Protein AF-A0AA39X3B1-F1 (afdb_monomer_lite)

Foldseek 3Di:
DDDDDDDDPDPPPDPPDDDPDDPVPPDPPCVVVVVVQVVVCVVVVHDPQVSDPVSVVVVVVVVCVVVVVVVVVVVVVVCVVVVNPDPDPDD

Structure (mmCIF, N/CA/C/O backbone):
data_AF-A0AA39X3B1-F1
#
_entry.id   AF-A0AA39X3B1-F1
#
loop_
_atom_site.group_PDB
_atom_site.id
_atom_site.type_symbol
_atom_site.label_atom_id
_atom_site.label_alt_id
_atom_site.label_comp_id
_atom_site.label_asym_id
_atom_site.label_entity_id
_atom_site.label_seq_id
_atom_site.pdbx_PDB_ins_code
_atom_site.Cartn_x
_atom_site.Cartn_y
_atom_site.Cartn_z
_atom_site.occupancy
_atom_site.B_iso_or_equiv
_atom_site.auth_seq_id
_atom_site.auth_comp_id
_atom_site.auth_asym_id
_atom_site.auth_atom_id
_atom_site.pdbx_PDB_model_num
ATOM 1 N N . MET A 1 1 ? -3.365 -32.943 -55.416 1.00 45.09 1 MET 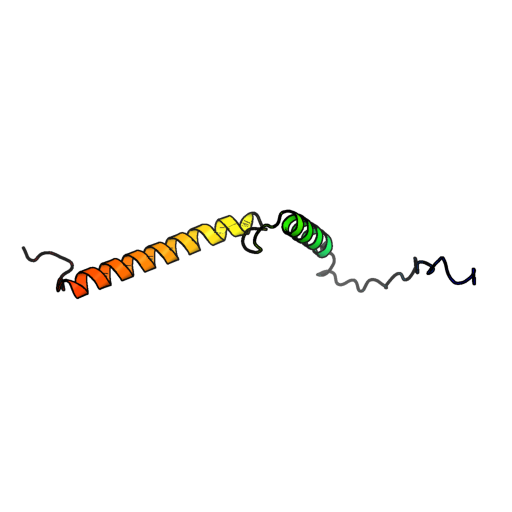A N 1
ATOM 2 C CA . MET A 1 1 ? -1.907 -32.961 -55.175 1.00 45.09 1 MET A CA 1
ATOM 3 C C . MET A 1 1 ? -1.276 -31.770 -55.887 1.00 45.09 1 MET A C 1
ATOM 5 O O . MET A 1 1 ? -0.854 -31.908 -57.024 1.00 45.09 1 MET A O 1
ATOM 9 N N . ALA A 1 2 ? -1.291 -30.591 -55.255 1.00 42.06 2 ALA A N 1
ATOM 10 C CA . ALA A 1 2 ? -0.718 -29.354 -55.791 1.00 42.06 2 ALA A CA 1
ATOM 11 C C . ALA A 1 2 ? 0.366 -28.853 -54.823 1.00 42.06 2 ALA A C 1
ATOM 13 O O . ALA A 1 2 ? 0.078 -28.246 -53.794 1.00 42.06 2 ALA A O 1
ATOM 14 N N . LEU A 1 3 ? 1.613 -29.195 -55.138 1.00 55.44 3 LEU A N 1
ATOM 15 C CA . LEU A 1 3 ? 2.798 -28.478 -54.678 1.00 55.44 3 LEU A CA 1
ATOM 16 C C . LEU A 1 3 ? 2.874 -27.146 -55.441 1.00 55.44 3 LEU A C 1
ATOM 18 O O . LEU A 1 3 ? 2.483 -27.101 -56.601 1.00 55.44 3 LEU A O 1
ATOM 22 N N . LEU A 1 4 ? 3.473 -26.134 -54.801 1.00 53.50 4 LEU A N 1
ATOM 23 C CA . LEU A 1 4 ? 3.821 -24.792 -55.308 1.00 53.50 4 LEU A CA 1
ATOM 24 C C . LEU A 1 4 ? 2.803 -23.673 -55.031 1.00 53.50 4 LEU A C 1
ATOM 26 O O . LEU A 1 4 ? 2.078 -23.247 -55.918 1.00 53.50 4 LEU A O 1
ATOM 30 N N . ALA A 1 5 ? 2.865 -23.090 -53.830 1.00 49.44 5 ALA A N 1
ATOM 31 C CA . ALA A 1 5 ? 2.794 -21.635 -53.686 1.00 49.44 5 ALA A CA 1
ATOM 32 C C . ALA A 1 5 ? 3.291 -21.198 -52.299 1.00 49.44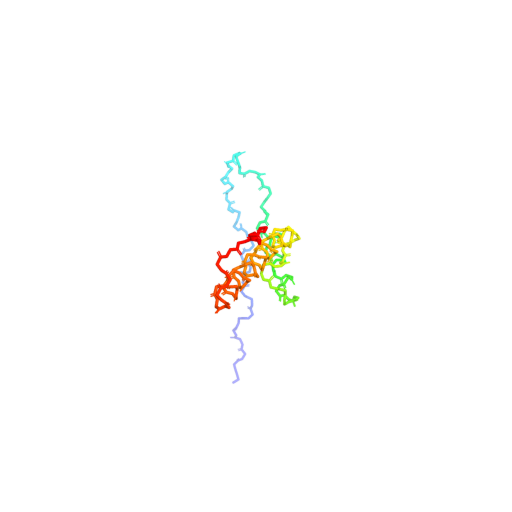 5 ALA A C 1
ATOM 34 O O . ALA A 1 5 ? 2.622 -21.363 -51.286 1.00 49.44 5 ALA A O 1
ATOM 35 N N . ASN A 1 6 ? 4.447 -20.542 -52.310 1.00 47.97 6 ASN A N 1
ATOM 36 C CA . ASN A 1 6 ? 4.746 -19.428 -51.417 1.00 47.97 6 ASN A CA 1
ATOM 37 C C . ASN A 1 6 ? 5.247 -19.746 -49.998 1.00 47.97 6 ASN A C 1
ATOM 39 O O . ASN A 1 6 ? 4.743 -19.264 -48.984 1.00 47.97 6 ASN A O 1
ATOM 43 N N . ARG A 1 7 ? 6.378 -20.461 -49.952 1.00 56.03 7 ARG A N 1
ATOM 44 C CA . ARG A 1 7 ? 7.449 -20.068 -49.026 1.00 56.03 7 ARG A CA 1
ATOM 45 C C . ARG A 1 7 ? 7.860 -18.617 -49.335 1.00 56.03 7 ARG A C 1
ATOM 47 O O . ARG A 1 7 ? 7.878 -18.234 -50.495 1.00 56.03 7 ARG A O 1
ATOM 54 N N . THR A 1 8 ? 8.255 -17.897 -48.285 1.00 51.94 8 THR A N 1
ATOM 55 C CA . THR A 1 8 ? 8.947 -16.591 -48.264 1.00 51.94 8 THR A CA 1
ATOM 56 C C . THR A 1 8 ? 8.109 -15.343 -48.550 1.00 51.94 8 THR A C 1
ATOM 58 O O . THR A 1 8 ? 8.136 -14.790 -49.642 1.00 51.94 8 THR A O 1
ATOM 61 N N . ILE A 1 9 ? 7.473 -14.810 -47.503 1.00 57.78 9 ILE A N 1
ATOM 62 C CA . ILE A 1 9 ? 7.210 -13.368 -47.407 1.00 57.78 9 ILE A CA 1
ATOM 63 C C . ILE A 1 9 ? 8.583 -12.680 -47.270 1.00 57.78 9 ILE A C 1
ATOM 65 O O . ILE A 1 9 ? 9.291 -12.967 -46.297 1.00 57.78 9 ILE A O 1
ATOM 69 N N . PRO A 1 10 ? 9.010 -11.821 -48.213 1.00 56.34 10 PRO A N 1
ATOM 70 C CA . PRO A 1 10 ? 10.281 -11.128 -48.097 1.00 56.34 10 PRO A CA 1
ATOM 71 C C . PRO A 1 10 ? 10.198 -10.065 -46.999 1.00 56.34 10 PRO A C 1
ATOM 73 O O . PRO A 1 10 ? 9.376 -9.151 -47.024 1.00 56.34 10 PRO A O 1
ATOM 76 N N . LEU A 1 11 ? 11.085 -10.220 -46.018 1.00 57.25 11 LEU A N 1
ATOM 77 C CA . LEU A 1 11 ? 11.387 -9.264 -44.964 1.00 57.25 11 LEU A CA 1
ATOM 78 C C . LEU A 1 11 ? 11.686 -7.893 -45.584 1.00 57.25 11 LEU A C 1
ATOM 80 O O . LEU A 1 11 ? 12.751 -7.707 -46.175 1.00 57.25 11 LEU A O 1
ATOM 84 N N . LEU A 1 12 ? 10.797 -6.913 -45.392 1.00 56.03 12 LEU A N 1
ATOM 85 C CA . LEU A 1 12 ? 11.097 -5.496 -45.626 1.00 56.03 12 LEU A CA 1
ATOM 86 C C . LEU A 1 12 ? 12.071 -4.990 -44.549 1.00 56.03 12 LEU A C 1
ATOM 88 O O . LEU A 1 12 ? 11.748 -4.201 -43.663 1.00 56.03 12 LEU A O 1
ATOM 92 N N . ARG A 1 13 ? 13.302 -5.487 -44.634 1.00 60.47 13 ARG A N 1
ATOM 93 C CA . ARG A 1 13 ? 14.495 -4.986 -43.965 1.00 60.47 13 ARG A CA 1
ATOM 94 C C . ARG A 1 13 ? 14.936 -3.737 -44.730 1.00 60.47 13 ARG A C 1
ATOM 96 O O . ARG A 1 13 ? 15.715 -3.864 -45.666 1.00 60.47 13 ARG A O 1
ATOM 103 N N . GLY A 1 14 ? 14.444 -2.543 -44.379 1.00 57.72 14 GLY A N 1
ATOM 104 C CA . GLY A 1 14 ? 15.017 -1.340 -45.004 1.00 57.72 14 GLY A CA 1
ATOM 105 C C . GLY A 1 14 ? 14.325 0.016 -44.908 1.00 57.72 14 GLY A C 1
ATOM 106 O O . GLY A 1 14 ? 14.944 0.989 -45.325 1.00 57.72 14 GLY A O 1
ATOM 107 N N . ALA A 1 15 ? 13.117 0.165 -44.362 1.00 52.75 15 ALA A N 1
ATOM 108 C CA . ALA A 1 15 ? 12.551 1.509 -44.206 1.00 52.75 15 ALA A CA 1
ATOM 109 C C . ALA A 1 15 ? 13.175 2.217 -42.985 1.00 52.75 15 ALA A C 1
ATOM 111 O O . ALA A 1 15 ? 12.666 2.122 -41.867 1.00 52.75 15 ALA A O 1
ATOM 112 N N . LYS A 1 16 ? 14.305 2.912 -43.185 1.00 52.75 16 LYS A N 1
ATOM 113 C CA . LYS A 1 16 ? 14.806 3.931 -42.248 1.00 52.75 16 LYS A CA 1
ATOM 114 C C . LYS A 1 16 ? 13.776 5.066 -42.208 1.00 52.75 16 LYS A C 1
ATOM 116 O O . LYS A 1 16 ? 13.807 5.964 -43.042 1.00 52.75 16 LYS A O 1
ATOM 121 N N . LEU A 1 17 ? 12.855 5.003 -41.248 1.00 52.56 17 LEU A N 1
ATOM 122 C CA . LEU A 1 17 ? 12.040 6.149 -40.858 1.00 52.56 17 LEU A CA 1
ATOM 123 C C . LEU A 1 17 ? 12.991 7.256 -40.402 1.00 52.56 17 LEU A C 1
ATOM 125 O O . LEU A 1 17 ? 13.753 7.098 -39.449 1.00 52.56 17 LEU A O 1
ATOM 129 N N . THR A 1 18 ? 12.982 8.342 -41.159 1.00 53.91 18 THR A N 1
ATOM 130 C CA . THR A 1 18 ? 13.680 9.591 -40.886 1.00 53.91 18 THR A CA 1
ATOM 131 C C . THR A 1 18 ? 13.378 10.064 -39.466 1.00 53.91 18 THR A C 1
ATOM 133 O O . THR A 1 18 ? 12.223 10.262 -39.095 1.00 53.91 18 THR A O 1
ATOM 136 N N . THR A 1 19 ? 14.439 10.220 -38.678 1.00 51.19 19 THR A N 1
ATOM 137 C CA . THR A 1 19 ? 14.442 10.719 -37.304 1.00 51.19 19 THR A CA 1
ATOM 138 C C . THR A 1 19 ? 13.868 12.135 -37.250 1.00 51.19 19 THR A C 1
ATOM 140 O O . THR A 1 19 ? 14.539 13.088 -37.639 1.00 51.19 19 THR A O 1
ATOM 143 N N . PHE A 1 20 ? 12.648 12.292 -36.731 1.00 51.31 20 PHE A N 1
ATOM 144 C CA . PHE A 1 20 ? 12.185 13.586 -36.228 1.00 51.31 20 PHE A CA 1
ATOM 145 C C . PHE A 1 20 ? 12.880 13.804 -34.876 1.00 51.31 20 PHE A C 1
ATOM 147 O O . PHE A 1 20 ? 12.393 13.385 -33.828 1.00 51.31 20 PHE A O 1
ATOM 154 N N . SER A 1 21 ? 14.097 14.350 -34.921 1.00 56.12 21 SER A N 1
ATOM 155 C CA . SER A 1 21 ? 14.832 14.757 -33.726 1.00 56.12 21 SER A CA 1
ATOM 156 C C . SER A 1 21 ? 14.116 15.962 -33.130 1.00 56.12 21 SER A C 1
ATOM 158 O O . SER A 1 21 ? 14.066 17.040 -33.718 1.00 56.12 21 SER A O 1
ATOM 160 N N . SER A 1 22 ? 13.513 15.763 -31.968 1.00 46.69 22 SER A N 1
ATOM 161 C CA . SER A 1 22 ? 13.301 16.841 -31.015 1.00 46.69 22 SER A CA 1
ATOM 162 C C . SER A 1 22 ? 14.280 16.583 -29.863 1.00 46.69 22 SER A C 1
ATOM 164 O O . SER A 1 22 ? 14.547 15.446 -29.494 1.00 46.69 22 SER A O 1
ATOM 166 N N . SER A 1 23 ? 14.891 17.616 -29.306 1.00 53.72 23 SER A N 1
ATOM 167 C CA . SER A 1 23 ? 15.942 17.489 -28.283 1.00 53.72 23 SER A CA 1
ATOM 168 C C . SER A 1 23 ? 15.401 17.452 -26.841 1.00 53.72 23 SER A C 1
ATOM 170 O O . SER A 1 23 ? 16.165 17.291 -25.899 1.00 53.72 23 SER A O 1
ATOM 172 N N . LEU A 1 24 ? 14.070 17.473 -26.663 1.00 54.31 24 LEU A N 1
ATOM 173 C CA . LEU A 1 24 ? 13.361 16.902 -25.494 1.00 54.31 24 LEU A CA 1
ATOM 174 C C . LEU A 1 24 ? 13.153 15.375 -25.630 1.00 54.31 24 LEU A C 1
ATOM 176 O O . LEU A 1 24 ? 12.560 14.718 -24.777 1.00 54.31 24 LEU A O 1
ATOM 180 N N . VAL A 1 25 ? 13.592 14.844 -26.769 1.00 55.78 25 VAL A N 1
ATOM 181 C CA . VAL A 1 25 ? 13.134 13.648 -27.481 1.00 55.78 25 VAL A CA 1
ATOM 182 C C . VAL A 1 25 ? 14.375 12.844 -27.942 1.00 55.78 25 VAL A C 1
ATOM 184 O O . VAL A 1 25 ? 14.371 12.155 -28.952 1.00 55.78 25 VAL A O 1
ATOM 187 N N . ASP A 1 26 ? 15.436 12.866 -27.123 1.00 58.69 26 ASP A N 1
ATOM 188 C CA . ASP A 1 26 ? 16.593 11.952 -27.216 1.00 58.69 26 ASP A CA 1
ATOM 189 C C . ASP A 1 26 ? 16.748 11.079 -25.949 1.00 58.69 26 ASP A C 1
ATOM 191 O O . ASP A 1 26 ? 17.817 10.579 -25.597 1.00 58.69 26 ASP A O 1
ATOM 195 N N . ALA A 1 27 ? 15.649 10.871 -25.216 1.00 64.88 27 ALA A N 1
ATOM 196 C CA . ALA A 1 27 ? 15.602 9.849 -24.180 1.00 64.88 27 ALA A CA 1
ATOM 197 C C . ALA A 1 27 ? 15.500 8.472 -24.847 1.00 64.88 27 ALA A C 1
ATOM 199 O O . ALA A 1 27 ? 14.591 8.235 -25.647 1.00 64.88 27 ALA A O 1
ATOM 200 N N . LYS A 1 28 ? 16.400 7.541 -24.488 1.00 75.44 28 LYS A N 1
ATOM 201 C CA . LYS A 1 28 ? 16.336 6.145 -24.952 1.00 75.44 28 LYS A CA 1
ATOM 202 C C . LYS A 1 28 ? 14.900 5.637 -24.831 1.00 75.44 28 LYS A C 1
ATOM 204 O O . LYS A 1 28 ? 14.319 5.687 -23.747 1.00 75.44 28 LYS A O 1
ATOM 209 N N . ASN A 1 29 ? 14.346 5.127 -25.927 1.00 81.19 29 ASN A N 1
ATOM 210 C CA . ASN A 1 29 ? 13.007 4.555 -25.923 1.00 81.19 29 ASN A CA 1
ATOM 211 C C . ASN A 1 29 ? 12.934 3.387 -24.921 1.00 81.19 29 ASN A C 1
ATOM 213 O O . ASN A 1 29 ? 13.498 2.318 -25.162 1.00 81.19 29 ASN A O 1
ATOM 217 N N . LYS A 1 30 ? 12.228 3.592 -23.803 1.00 84.06 30 LYS A N 1
ATOM 218 C CA . LYS A 1 30 ? 12.041 2.586 -22.743 1.00 84.06 30 LYS A CA 1
ATOM 219 C C . LYS A 1 30 ? 10.838 1.675 -22.988 1.00 84.06 30 LYS A C 1
ATOM 221 O O . LYS A 1 30 ? 10.652 0.708 -22.255 1.00 84.06 30 LYS A O 1
ATOM 226 N N . VAL A 1 31 ? 10.022 1.939 -24.016 1.00 85.81 31 VAL A N 1
ATOM 227 C CA . VAL A 1 31 ? 8.824 1.136 -24.317 1.00 85.81 31 VAL A CA 1
ATOM 228 C C . VAL A 1 31 ? 9.168 -0.347 -24.513 1.00 85.81 31 VAL A C 1
ATOM 230 O O . VAL A 1 31 ? 8.518 -1.165 -23.865 1.00 85.81 31 VAL A O 1
ATOM 233 N N . PRO A 1 32 ? 10.212 -0.736 -25.277 1.00 89.50 32 PRO A N 1
ATOM 234 C CA . PRO A 1 32 ? 10.574 -2.146 -25.419 1.00 89.50 32 PRO A CA 1
ATOM 235 C C . PRO A 1 32 ? 11.044 -2.787 -24.106 1.00 89.50 32 PRO A C 1
ATOM 237 O O . PRO A 1 32 ? 10.802 -3.970 -23.876 1.00 89.50 32 PRO A O 1
ATOM 240 N N . GLU A 1 33 ? 11.697 -2.021 -23.227 1.00 88.25 33 GLU A N 1
ATOM 241 C CA . GLU A 1 33 ? 12.132 -2.501 -21.908 1.00 88.25 33 GLU A CA 1
ATOM 242 C C . GLU A 1 33 ? 10.923 -2.779 -21.007 1.00 88.25 33 GLU A C 1
ATOM 244 O O . GLU A 1 33 ? 10.809 -3.862 -20.428 1.00 88.25 33 GLU A O 1
ATOM 249 N N . HIS A 1 34 ? 9.965 -1.850 -20.963 1.00 87.00 34 HIS A N 1
ATOM 250 C CA . HIS A 1 34 ? 8.711 -2.033 -20.237 1.00 87.00 34 HIS A CA 1
ATOM 251 C C . HIS A 1 34 ? 7.871 -3.173 -20.823 1.00 87.00 34 HIS A C 1
ATOM 253 O O . HIS A 1 34 ? 7.369 -4.004 -20.071 1.00 87.00 34 HIS A O 1
ATOM 259 N N . GLN A 1 35 ? 7.759 -3.280 -22.149 1.00 89.38 35 GLN A N 1
ATOM 260 C CA . GLN A 1 35 ? 7.041 -4.377 -22.805 1.00 89.38 35 GLN A CA 1
ATOM 261 C C . GLN A 1 35 ? 7.639 -5.741 -22.444 1.00 89.38 35 GLN A C 1
ATOM 263 O O . GLN A 1 35 ? 6.888 -6.646 -22.087 1.00 89.38 35 GLN A O 1
ATOM 268 N N . ARG A 1 36 ? 8.972 -5.884 -22.447 1.00 88.94 36 ARG A N 1
ATOM 269 C CA . ARG A 1 36 ? 9.647 -7.117 -21.999 1.00 88.94 36 ARG A CA 1
ATOM 270 C C . ARG A 1 36 ? 9.351 -7.427 -20.533 1.00 88.94 36 ARG A C 1
ATOM 272 O O . ARG A 1 36 ? 9.057 -8.575 -20.210 1.00 88.94 36 ARG A O 1
ATOM 279 N N . MET A 1 37 ? 9.381 -6.415 -19.665 1.00 87.12 37 MET A N 1
ATOM 280 C CA . MET A 1 37 ? 9.058 -6.561 -18.243 1.00 87.12 37 MET A CA 1
ATOM 281 C C . MET A 1 37 ? 7.618 -7.053 -18.033 1.00 87.12 37 MET A C 1
ATOM 283 O O . MET A 1 37 ? 7.400 -8.024 -17.312 1.00 87.12 37 MET A O 1
ATOM 287 N N . TYR A 1 38 ? 6.641 -6.430 -18.697 1.00 86.38 38 TYR A N 1
ATOM 288 C CA . TYR A 1 38 ? 5.231 -6.815 -18.592 1.00 86.38 38 TYR A CA 1
ATOM 289 C C . TYR A 1 38 ? 4.951 -8.187 -19.211 1.00 86.38 38 TYR A C 1
ATOM 291 O O . TYR A 1 38 ? 4.193 -8.967 -18.641 1.00 86.38 38 TYR A O 1
ATOM 299 N N . GLN A 1 39 ? 5.591 -8.524 -20.333 1.00 89.81 39 GLN A N 1
ATOM 300 C CA . GLN A 1 39 ? 5.465 -9.846 -20.953 1.00 89.81 39 GLN A CA 1
ATOM 301 C C . GLN A 1 39 ? 6.086 -10.948 -20.081 1.00 89.81 39 GLN A C 1
ATOM 303 O O . GLN A 1 39 ? 5.488 -12.011 -19.925 1.00 89.81 39 GLN A O 1
ATOM 308 N N . ALA A 1 40 ? 7.243 -10.703 -19.455 1.00 88.25 40 ALA A N 1
ATOM 309 C CA . ALA A 1 40 ? 7.842 -11.634 -18.494 1.00 88.25 40 ALA A CA 1
ATOM 310 C C . ALA A 1 40 ? 6.949 -11.823 -17.254 1.00 88.25 40 ALA A C 1
ATOM 312 O O . ALA A 1 40 ? 6.726 -12.944 -16.800 1.00 88.25 40 ALA A O 1
ATOM 313 N N . ALA A 1 41 ? 6.370 -10.737 -16.748 1.00 83.88 41 ALA A N 1
ATOM 314 C CA . ALA A 1 41 ? 5.437 -10.764 -15.629 1.00 83.88 41 ALA A CA 1
ATOM 315 C C . ALA A 1 41 ? 4.111 -11.479 -15.953 1.00 83.88 41 ALA A C 1
ATOM 317 O O . ALA A 1 41 ? 3.556 -12.153 -15.080 1.00 83.88 41 ALA A O 1
ATOM 318 N N . TYR A 1 42 ? 3.638 -11.370 -17.200 1.00 82.56 42 TYR A N 1
ATOM 319 C CA . TYR A 1 42 ? 2.477 -12.097 -17.718 1.00 82.56 42 TYR A CA 1
ATOM 320 C C . TYR A 1 42 ? 2.740 -13.605 -17.784 1.00 82.56 42 TYR A C 1
ATOM 322 O O . TYR A 1 42 ? 1.911 -14.385 -17.323 1.00 82.56 42 TYR A O 1
ATOM 330 N N . ARG A 1 43 ? 3.926 -14.015 -18.262 1.00 86.19 43 ARG A N 1
ATOM 331 C CA . ARG A 1 43 ? 4.370 -15.423 -18.236 1.00 86.19 43 ARG A CA 1
ATOM 332 C C . ARG A 1 43 ? 4.448 -15.987 -16.817 1.00 86.19 43 ARG A C 1
ATOM 334 O O . ARG A 1 43 ? 4.140 -17.151 -16.608 1.00 86.19 43 ARG A O 1
ATOM 341 N N . ASN A 1 44 ? 4.818 -15.152 -15.851 1.00 87.75 44 ASN A N 1
ATOM 342 C CA . ASN A 1 44 ? 4.862 -15.516 -14.435 1.00 87.75 44 ASN A CA 1
ATOM 343 C C . ASN A 1 44 ? 3.497 -15.359 -13.731 1.00 87.75 44 ASN A C 1
ATOM 345 O O . ASN A 1 44 ? 3.433 -15.449 -12.507 1.00 87.75 44 ASN A O 1
ATOM 349 N N . HIS A 1 45 ? 2.417 -15.081 -14.478 1.00 84.56 45 HIS A N 1
ATOM 350 C CA . HIS A 1 45 ? 1.049 -14.874 -13.981 1.00 84.56 45 HIS A CA 1
ATOM 351 C C . HIS A 1 45 ? 0.942 -13.915 -12.784 1.00 84.56 45 HIS A C 1
ATOM 353 O O . HIS A 1 45 ? 0.087 -14.052 -11.905 1.00 84.56 45 HIS A O 1
ATOM 359 N N . THR A 1 46 ? 1.804 -12.904 -12.745 1.00 82.94 46 THR A N 1
ATOM 360 C CA . THR A 1 46 ? 1.787 -11.908 -11.673 1.00 82.94 46 THR A CA 1
ATOM 361 C C . THR A 1 46 ? 0.712 -10.852 -11.951 1.00 82.94 46 THR A C 1
ATOM 363 O O . THR A 1 46 ? 0.496 -10.433 -13.087 1.00 82.94 46 THR A O 1
ATOM 366 N N . ARG A 1 47 ? -0.022 -10.431 -10.912 1.00 85.12 47 ARG A N 1
ATOM 367 C CA . ARG A 1 47 ? -1.078 -9.407 -11.036 1.00 85.12 47 ARG A CA 1
ATOM 368 C C . ARG A 1 47 ? -0.472 -8.072 -11.465 1.00 85.12 47 ARG A C 1
ATOM 370 O O . ARG A 1 47 ? 0.552 -7.682 -10.913 1.00 85.12 47 ARG A O 1
ATOM 377 N N . LEU A 1 48 ? -1.157 -7.340 -12.351 1.00 84.25 48 LEU A N 1
ATOM 378 C CA . LEU A 1 48 ? -0.693 -6.061 -12.916 1.00 84.25 48 LEU A CA 1
ATOM 379 C C . LEU A 1 48 ? -0.210 -5.065 -11.848 1.00 84.25 48 LEU A C 1
ATOM 381 O O . LEU A 1 48 ? 0.869 -4.490 -11.971 1.00 84.25 48 LEU A O 1
ATOM 385 N N . TRP A 1 49 ? -0.954 -4.943 -10.747 1.00 79.75 49 TRP A N 1
ATOM 386 C CA . TRP A 1 49 ? -0.634 -4.053 -9.626 1.00 79.75 49 TRP A CA 1
ATOM 387 C C . TRP A 1 49 ? 0.534 -4.524 -8.737 1.00 79.75 49 TRP A C 1
ATOM 389 O O . TRP A 1 49 ? 0.858 -3.863 -7.752 1.00 79.75 49 TRP A O 1
ATOM 399 N N . LYS A 1 50 ? 1.175 -5.656 -9.053 1.00 83.19 50 LYS A N 1
ATOM 400 C CA . LYS A 1 50 ? 2.361 -6.189 -8.355 1.00 83.19 50 LYS A CA 1
ATOM 401 C C . LYS A 1 50 ? 3.605 -6.273 -9.245 1.00 83.19 50 LYS A C 1
ATOM 403 O O . LYS A 1 50 ? 4.659 -6.648 -8.745 1.00 83.19 50 LYS A O 1
ATOM 408 N N . ILE A 1 51 ? 3.492 -5.954 -10.540 1.00 83.62 51 ILE A N 1
ATOM 409 C CA . ILE A 1 51 ? 4.555 -6.191 -11.534 1.00 83.62 51 ILE A CA 1
ATOM 410 C C . ILE A 1 51 ? 5.783 -5.319 -11.279 1.00 83.62 51 ILE A C 1
ATOM 412 O O . ILE A 1 51 ? 6.915 -5.787 -11.371 1.00 83.62 51 ILE A O 1
ATOM 416 N N . SER A 1 52 ? 5.570 -4.039 -10.975 1.00 81.56 52 SER A N 1
ATOM 417 C CA . SER A 1 52 ? 6.674 -3.117 -10.721 1.00 81.56 52 SER A CA 1
ATOM 418 C C . SER A 1 52 ? 7.140 -3.214 -9.262 1.00 81.56 52 SER A C 1
ATOM 420 O O . SER A 1 52 ? 6.292 -3.226 -8.365 1.00 81.56 52 SER A O 1
ATOM 422 N N . PRO A 1 53 ? 8.460 -3.199 -8.987 1.00 76.88 53 PRO A N 1
ATOM 423 C CA . PRO A 1 53 ? 8.987 -3.210 -7.619 1.00 76.88 53 PRO A CA 1
ATOM 424 C C . PRO A 1 53 ? 8.487 -2.014 -6.796 1.00 76.88 53 PRO A C 1
ATOM 426 O O . PRO A 1 53 ? 8.200 -2.151 -5.609 1.00 76.88 53 PRO A O 1
ATOM 429 N N . ARG A 1 54 ? 8.267 -0.861 -7.445 1.00 81.25 54 ARG A N 1
ATOM 430 C CA . ARG A 1 54 ? 7.676 0.329 -6.814 1.00 81.25 54 ARG A CA 1
ATOM 431 C C . ARG A 1 54 ? 6.199 0.143 -6.458 1.00 81.25 54 ARG A C 1
ATOM 433 O O . ARG A 1 54 ? 5.713 0.761 -5.519 1.00 81.25 54 ARG A O 1
ATOM 440 N N . SER A 1 55 ? 5.488 -0.703 -7.201 1.00 81.69 55 SER A N 1
ATOM 441 C CA . SER A 1 55 ? 4.048 -0.906 -7.030 1.00 81.69 55 SER A CA 1
ATOM 442 C C . SER A 1 55 ? 3.717 -1.463 -5.648 1.00 81.69 55 SER A C 1
ATOM 444 O O . SER A 1 55 ? 2.779 -0.995 -5.012 1.00 81.69 55 SER A O 1
ATOM 446 N N . ASN A 1 56 ? 4.531 -2.392 -5.132 1.00 81.69 56 ASN A N 1
ATOM 447 C CA . ASN A 1 56 ? 4.314 -2.955 -3.797 1.00 81.69 56 ASN A CA 1
ATOM 448 C C . ASN A 1 56 ? 4.499 -1.902 -2.695 1.00 81.69 56 ASN A C 1
ATOM 450 O O . ASN A 1 56 ? 3.686 -1.835 -1.782 1.00 81.69 56 ASN A O 1
ATOM 454 N N . ILE A 1 57 ? 5.505 -1.028 -2.816 1.00 87.75 57 ILE A N 1
ATOM 455 C CA . ILE A 1 57 ? 5.773 0.030 -1.826 1.00 87.75 57 ILE A CA 1
ATOM 456 C C . ILE A 1 57 ? 4.596 1.007 -1.722 1.00 87.75 57 ILE A C 1
ATOM 458 O O . ILE A 1 57 ? 4.280 1.469 -0.633 1.00 87.75 57 ILE A O 1
ATOM 462 N N . MET A 1 58 ? 3.924 1.301 -2.836 1.00 87.31 58 MET A N 1
ATOM 463 C CA . MET A 1 58 ? 2.756 2.189 -2.845 1.00 87.31 58 MET A CA 1
ATOM 464 C C . MET A 1 58 ? 1.463 1.490 -2.437 1.00 87.31 58 MET A C 1
ATOM 466 O O . MET A 1 58 ? 0.586 2.108 -1.839 1.00 87.31 58 MET A O 1
ATOM 470 N N . MET A 1 59 ? 1.341 0.202 -2.754 1.00 88.06 59 MET A N 1
ATOM 471 C CA . MET A 1 59 ? 0.158 -0.583 -2.425 1.00 88.06 59 MET A CA 1
ATOM 472 C C . MET A 1 59 ? 0.059 -0.861 -0.920 1.00 88.06 59 MET A C 1
ATOM 474 O O . MET A 1 59 ? -1.040 -0.849 -0.373 1.00 88.06 59 MET A O 1
ATOM 478 N N . THR A 1 60 ? 1.189 -1.076 -0.237 1.00 88.88 60 THR A N 1
ATOM 479 C CA . THR A 1 60 ? 1.224 -1.368 1.206 1.00 88.88 60 THR A CA 1
ATOM 480 C C . THR A 1 60 ? 0.529 -0.303 2.067 1.00 88.88 60 THR A C 1
ATOM 482 O O . THR A 1 60 ? -0.382 -0.672 2.808 1.00 88.88 60 THR A O 1
ATOM 485 N N . PRO A 1 61 ? 0.870 1.001 1.988 1.00 93.31 61 PRO A N 1
ATOM 486 C CA . PRO A 1 61 ? 0.201 2.012 2.803 1.00 93.31 61 PRO A CA 1
ATOM 487 C C . PRO A 1 61 ? -1.277 2.166 2.436 1.00 93.31 61 PRO A C 1
ATOM 489 O O . PRO A 1 61 ? -2.103 2.332 3.330 1.00 93.31 61 PRO A O 1
ATOM 492 N N . TYR A 1 62 ? -1.633 2.050 1.151 1.00 89.94 62 TYR A N 1
ATOM 493 C CA . TYR A 1 62 ? -3.032 2.086 0.717 1.00 89.94 62 TYR A CA 1
ATOM 494 C C . TYR A 1 62 ? -3.850 0.959 1.360 1.00 89.94 62 TYR A C 1
ATOM 496 O O . TYR A 1 62 ? -4.921 1.206 1.912 1.00 89.94 62 TYR A O 1
ATOM 504 N N . LEU A 1 63 ? -3.318 -0.264 1.354 1.00 91.50 63 LEU A N 1
ATOM 505 C CA . LEU A 1 63 ? -3.995 -1.424 1.923 1.00 91.50 63 LEU A CA 1
ATOM 506 C C . LEU A 1 63 ? -4.149 -1.302 3.448 1.00 91.50 63 LEU A C 1
ATOM 508 O O . LEU A 1 63 ? -5.219 -1.597 3.974 1.00 91.50 63 LEU A O 1
ATOM 512 N N . VAL A 1 64 ? -3.114 -0.824 4.148 1.00 95.19 64 VAL A N 1
ATOM 513 C CA . VAL A 1 64 ? -3.152 -0.604 5.605 1.00 95.19 64 VAL A CA 1
ATOM 514 C C . VAL A 1 64 ? -4.181 0.458 5.977 1.00 95.19 64 VAL A C 1
ATOM 516 O O . VAL A 1 64 ? -4.974 0.240 6.888 1.00 95.19 64 VAL A O 1
ATOM 519 N N . LEU A 1 65 ? -4.211 1.585 5.264 1.00 96.12 65 LEU A N 1
ATOM 520 C CA . LEU A 1 65 ? -5.180 2.649 5.526 1.00 96.12 65 LEU A CA 1
ATOM 521 C C . LEU A 1 65 ? -6.609 2.199 5.230 1.00 96.12 65 LEU A C 1
ATOM 523 O O . LEU A 1 65 ? -7.512 2.464 6.022 1.00 96.12 65 LEU A O 1
ATOM 527 N N . MET A 1 66 ? -6.824 1.490 4.124 1.00 94.50 66 MET A N 1
ATOM 528 C CA . MET A 1 66 ? -8.148 1.002 3.748 1.00 94.50 66 ME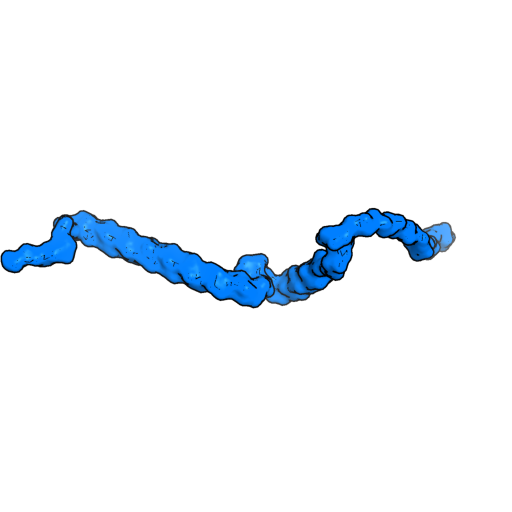T A CA 1
ATOM 529 C C . MET A 1 66 ? -8.693 -0.002 4.772 1.00 94.50 66 MET A C 1
ATOM 531 O O . MET A 1 66 ? -9.813 0.155 5.251 1.00 94.50 66 MET A O 1
ATOM 535 N N . TRP A 1 67 ? -7.901 -1.001 5.169 1.00 95.00 67 TRP A N 1
ATOM 536 C CA . TRP A 1 67 ? -8.336 -1.966 6.184 1.00 95.00 67 TRP A CA 1
ATOM 537 C C . TRP A 1 67 ? -8.398 -1.364 7.587 1.00 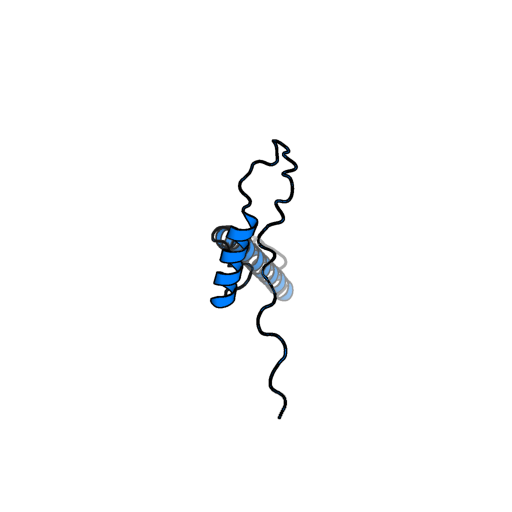95.00 67 TRP A C 1
ATOM 539 O O . TRP A 1 67 ? -9.293 -1.709 8.356 1.00 95.00 67 TRP A O 1
ATOM 549 N N . GLY A 1 68 ? -7.502 -0.430 7.908 1.00 95.62 68 GLY A N 1
ATOM 550 C CA . GLY A 1 68 ? -7.518 0.296 9.175 1.00 95.62 68 GLY A CA 1
ATOM 551 C C . GLY A 1 68 ? -8.783 1.137 9.333 1.00 95.62 68 GLY A C 1
ATOM 552 O O . GLY A 1 68 ? -9.467 1.040 10.349 1.00 95.62 68 GLY A O 1
ATOM 553 N N . THR A 1 69 ? -9.148 1.906 8.305 1.00 93.56 69 THR A N 1
ATOM 554 C CA . THR A 1 69 ? -10.388 2.700 8.305 1.00 93.56 69 THR A CA 1
ATOM 555 C C . THR A 1 69 ? -11.632 1.821 8.272 1.00 93.56 69 THR A C 1
ATOM 557 O O . THR A 1 69 ? -12.569 2.091 9.018 1.00 93.56 69 THR A O 1
ATOM 560 N N . PHE A 1 70 ? -11.632 0.728 7.504 1.00 95.31 70 PHE A N 1
ATOM 561 C CA . PHE A 1 70 ? -12.732 -0.237 7.519 1.00 95.31 70 PHE A CA 1
ATOM 562 C C . PHE A 1 70 ? -12.948 -0.844 8.916 1.00 95.31 70 PHE A C 1
ATOM 564 O O . PHE A 1 70 ? -14.077 -0.877 9.408 1.00 95.31 70 PHE A O 1
ATOM 571 N N . GLY A 1 71 ? -11.869 -1.254 9.590 1.00 93.81 71 GLY A N 1
ATOM 572 C CA . GLY A 1 71 ? -11.917 -1.750 10.966 1.00 93.81 71 GLY A CA 1
ATOM 573 C C . GLY A 1 71 ? -12.407 -0.690 11.957 1.00 93.81 71 GLY A C 1
ATOM 574 O O . GLY A 1 71 ? -13.262 -0.977 12.795 1.00 93.81 71 GLY A O 1
ATOM 575 N N . ALA A 1 72 ? -11.940 0.553 11.819 1.00 91.19 72 ALA A N 1
ATOM 576 C CA . ALA A 1 72 ? -12.393 1.671 12.645 1.00 91.19 72 ALA A CA 1
ATOM 577 C C . ALA A 1 72 ? -13.890 1.975 12.444 1.00 91.19 72 ALA A C 1
ATOM 579 O O . ALA A 1 72 ? -14.613 2.194 13.419 1.00 91.19 72 ALA A O 1
ATOM 580 N N . CYS A 1 73 ? -14.381 1.933 11.203 1.00 89.81 73 CYS A N 1
ATOM 581 C CA . CYS A 1 73 ? -15.801 2.091 10.892 1.00 89.81 73 CYS A CA 1
ATOM 582 C C . CYS A 1 73 ? -16.641 0.953 11.483 1.00 89.81 73 CYS A C 1
ATOM 584 O O . CYS A 1 73 ? -17.667 1.226 12.103 1.00 89.81 73 CYS A O 1
ATOM 586 N N . MET A 1 74 ? -16.196 -0.301 11.350 1.00 92.12 74 MET A N 1
ATOM 587 C CA . MET A 1 74 ? -16.859 -1.458 11.963 1.00 92.12 74 MET A CA 1
ATOM 588 C C . MET A 1 74 ? -16.899 -1.350 13.491 1.00 92.12 74 MET A C 1
ATOM 590 O O . MET A 1 74 ? -17.934 -1.632 14.090 1.00 92.12 74 MET A O 1
ATOM 594 N N . TYR A 1 75 ? -15.829 -0.865 14.126 1.00 88.00 75 TYR A N 1
ATOM 595 C CA . TYR A 1 75 ? -15.802 -0.614 15.568 1.00 88.00 75 TYR A CA 1
ATOM 596 C C . TYR A 1 75 ? -16.778 0.497 15.987 1.00 88.00 75 TYR A C 1
ATOM 598 O O . TYR A 1 75 ? -17.577 0.307 16.906 1.00 88.00 75 TYR A O 1
ATOM 606 N N . GLY A 1 76 ? -16.774 1.635 15.285 1.00 86.19 76 GLY A N 1
ATOM 607 C CA . GLY A 1 76 ? -17.713 2.731 15.539 1.00 86.19 76 GLY A CA 1
ATOM 608 C C . GLY A 1 76 ? -19.173 2.320 15.326 1.00 86.19 76 GLY A C 1
ATOM 609 O O . GLY A 1 76 ? -20.042 2.685 16.118 1.00 86.19 76 GLY A O 1
ATOM 610 N N . MET A 1 77 ? -19.440 1.509 14.300 1.00 87.00 77 MET A N 1
ATOM 611 C CA . MET A 1 77 ? -20.761 0.941 14.034 1.00 87.00 77 MET A CA 1
ATOM 612 C C . MET A 1 77 ? -21.172 -0.066 15.112 1.00 87.00 77 MET A C 1
ATOM 614 O O . MET A 1 77 ? -22.271 0.046 15.647 1.00 87.00 77 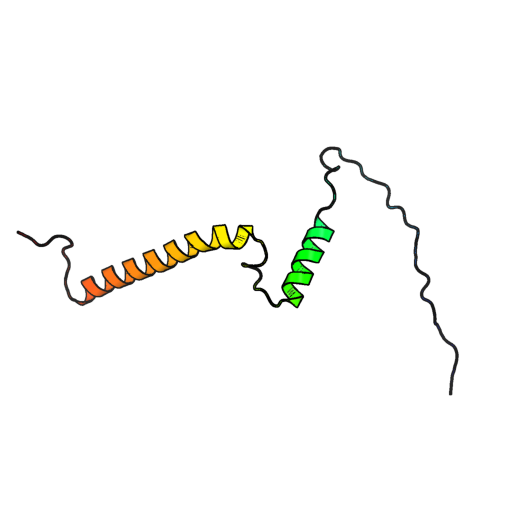MET A O 1
ATOM 618 N N . GLY A 1 78 ? -20.294 -0.999 15.488 1.00 84.44 78 GLY A N 1
ATOM 619 C CA . GLY A 1 78 ? -20.564 -1.982 16.539 1.00 84.44 78 GLY A CA 1
ATOM 620 C C . GLY A 1 78 ? -20.886 -1.320 17.879 1.00 84.44 78 GLY A C 1
ATOM 621 O O . GLY A 1 78 ? -21.868 -1.675 18.527 1.00 84.44 78 GLY A O 1
ATOM 622 N N . ARG A 1 79 ? -20.136 -0.279 18.257 1.00 82.50 79 ARG A N 1
ATOM 623 C CA . ARG A 1 79 ? -20.427 0.503 19.469 1.00 82.50 79 ARG A CA 1
ATOM 624 C C . ARG A 1 79 ? -21.778 1.218 19.400 1.00 82.50 79 ARG A C 1
ATOM 626 O O . ARG A 1 79 ? -22.496 1.221 20.397 1.00 82.50 79 ARG A O 1
ATOM 633 N N . LYS A 1 80 ? -22.158 1.755 18.233 1.00 81.62 80 LYS A N 1
ATOM 634 C CA . LYS A 1 80 ? -23.487 2.357 18.021 1.00 81.62 80 LYS A CA 1
ATOM 635 C C . LYS A 1 80 ? -24.624 1.341 18.120 1.00 81.62 80 LYS A C 1
ATOM 637 O O . LYS A 1 80 ? -25.641 1.654 18.728 1.00 81.62 80 LYS A O 1
ATOM 642 N N . VAL A 1 81 ? -24.455 0.138 17.568 1.00 82.81 81 VAL A N 1
ATOM 643 C CA . VAL A 1 81 ? -25.460 -0.939 17.662 1.00 82.81 81 VAL A CA 1
ATOM 644 C C . VAL A 1 81 ? -25.679 -1.363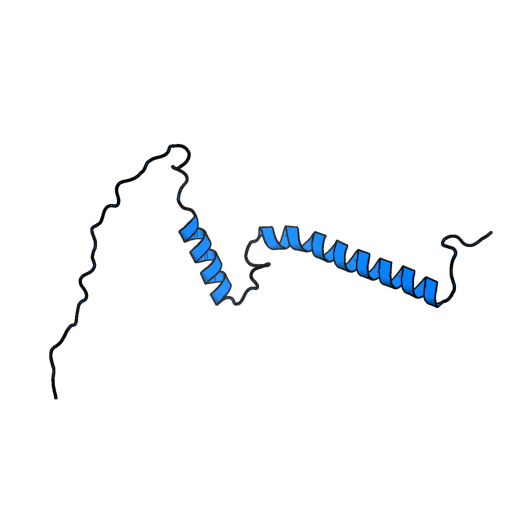 19.116 1.00 82.81 81 VAL A C 1
ATOM 646 O O . VAL A 1 81 ? -26.810 -1.590 19.526 1.00 82.81 81 VAL A O 1
ATOM 649 N N . LEU A 1 82 ? -24.614 -1.405 19.916 1.00 81.50 82 LEU A N 1
ATOM 650 C CA . LEU A 1 82 ? -24.675 -1.751 21.339 1.00 81.50 82 LEU A CA 1
ATOM 651 C C . LEU A 1 82 ? -25.120 -0.581 22.246 1.00 81.50 82 LEU A C 1
ATOM 653 O O . LEU A 1 82 ? -25.116 -0.717 23.465 1.00 81.50 82 LEU A O 1
ATOM 657 N N . GLY A 1 83 ? -25.496 0.573 21.680 1.00 79.00 83 GLY A N 1
ATOM 658 C CA . GLY A 1 83 ? -26.000 1.730 22.433 1.00 79.00 83 GLY A CA 1
ATOM 659 C C . GLY A 1 83 ? -24.929 2.566 23.146 1.00 79.00 83 GLY A C 1
ATOM 660 O O . GLY A 1 83 ? -25.258 3.533 23.838 1.00 79.00 83 GLY A O 1
ATOM 661 N N . TYR A 1 84 ? -23.643 2.252 22.960 1.00 70.94 84 TYR A N 1
ATOM 662 C CA . TYR A 1 84 ? -22.536 3.010 23.544 1.00 70.94 84 TYR A CA 1
ATOM 663 C C . TYR A 1 84 ? -22.270 4.287 22.736 1.00 70.94 84 TYR A C 1
ATOM 665 O O . TYR A 1 84 ? -21.460 4.313 21.809 1.00 70.94 84 TYR A O 1
ATOM 673 N N . ASN A 1 85 ? -22.964 5.365 23.109 1.00 68.25 85 ASN A N 1
ATOM 674 C CA . ASN A 1 85 ? -22.876 6.673 22.449 1.00 68.25 85 ASN A CA 1
ATOM 675 C C . ASN A 1 85 ? -21.690 7.543 22.917 1.00 68.25 85 ASN A C 1
ATOM 677 O O . ASN A 1 85 ? -21.367 8.527 22.254 1.00 68.25 85 ASN A O 1
ATOM 681 N N . THR A 1 86 ? -21.028 7.206 24.033 1.00 67.19 86 THR A N 1
ATOM 682 C CA . THR A 1 86 ? -19.916 7.995 24.602 1.00 67.19 86 THR A CA 1
ATOM 683 C C . THR A 1 86 ? -18.563 7.319 24.338 1.00 67.19 86 THR A C 1
ATOM 685 O O . THR A 1 86 ? -18.420 6.095 24.417 1.00 67.19 86 THR A O 1
ATOM 688 N N . TRP A 1 87 ? -17.552 8.111 23.967 1.00 64.12 87 TRP A N 1
ATOM 689 C CA . TRP A 1 87 ? -16.172 7.646 23.736 1.00 64.12 87 TRP A CA 1
ATOM 690 C C . TRP A 1 87 ? -15.327 7.604 25.002 1.00 64.12 87 TRP A C 1
ATOM 692 O O . TRP A 1 87 ? -14.478 6.731 25.138 1.00 64.12 87 TRP A O 1
ATOM 702 N N . PHE A 1 88 ? -15.623 8.497 25.936 1.00 63.81 88 PHE A N 1
ATOM 703 C CA . PHE A 1 88 ? -15.030 8.548 27.259 1.00 63.81 88 PHE A CA 1
ATOM 704 C C . PHE A 1 88 ? -16.092 8.115 28.263 1.00 63.81 88 PHE A C 1
ATOM 706 O O . PHE A 1 88 ? -17.221 8.621 28.213 1.00 63.81 88 PHE A O 1
ATOM 713 N N . SER A 1 89 ? -15.755 7.159 29.131 1.00 53.91 89 SER A N 1
ATOM 714 C CA . SER A 1 89 ? -16.572 6.876 30.310 1.00 53.91 89 SER A CA 1
ATOM 715 C C . SER A 1 89 ? -16.751 8.180 31.078 1.00 53.91 89 SER A C 1
ATOM 717 O O . SER A 1 89 ? -15.796 8.936 31.247 1.00 53.91 89 SER A O 1
ATOM 719 N N . LYS A 1 90 ? -17.986 8.468 31.481 1.00 59.84 90 LYS A N 1
ATOM 720 C CA . LYS A 1 90 ? -18.234 9.511 32.470 1.00 59.84 90 LYS A CA 1
ATOM 721 C C . LYS A 1 90 ? -17.591 9.014 33.765 1.00 59.84 90 LYS A C 1
ATOM 723 O O . LYS A 1 90 ? -17.833 7.858 34.112 1.00 59.84 90 LYS A O 1
ATOM 728 N N . GLU A 1 91 ? -16.726 9.826 34.370 1.00 54.28 91 GLU A N 1
ATOM 729 C CA . GLU A 1 91 ? -16.238 9.557 35.730 1.00 54.28 91 GLU A CA 1
ATOM 730 C C . GLU A 1 91 ? -17.406 9.313 36.691 1.00 54.28 91 GLU A C 1
ATOM 732 O O . GLU A 1 91 ? -18.458 9.983 36.521 1.00 54.28 91 GLU A O 1
#

InterPro domains:
  IPR039297 Cytochrome c oxidase subunit VII [PF02238] (29-83)

Sequence (91 aa):
MALLANRTIPLLRGAKLTTFSSSLVDAKNKVPEHQRMYQAAYRNHTRLWKISPRSNIMMTPYLVLMWGTFGACMYGMGRKVLGYNTWFSKE

Radius of gyration: 29.33 Å; chains: 1; bounding box: 43×50×92 Å

pLDDT: mean 74.88, std 16.03, range [42.06, 96.12]

Organism: NCBI:txid314043

Secondary structure (DSSP, 8-state):
----S-------TT--------TT--S---HHHHHHHHHHHHHTT--GGGSSHHHHHHHHHHHHHHHHHHHHHHHHHHHHHTT---SS---